Protein AF-A0A3R9IUZ2-F1 (afdb_monomer_lite)

Radius of gyration: 16.34 Å; chains: 1; bounding box: 38×35×42 Å

Sequence (126 aa):
MVTILYFFGPGFGTFEPGTKKLALPKEERTFKLRFLSSGDVINAYINQEAGKAIQSTDKQEILGNWILRGVFQLKEREVLTGQRLNELEINGIRLTKFKNDEIGIEFIWIDTENPPSDAIGWVAKK

Foldseek 3Di:
DDPVLCLLHPQLCDADPPDNHRPDDFVRQWAWEAAPVVRDIFIWGQDDPNSPDIATDPDSVPVVCCVQCVQLVADVVRDDDPVSCVVSQFDDWDWDQDPVSYIYIDTHHADLVDHDCPDDDPSHDD

pLDDT: mean 82.02, std 10.91, range [37.34, 93.19]

Organism: Streptococcus oralis (NCBI:txid1303)

Secondary structure (DSSP, 8-state):
--TTHHHHSTTTT-B-TTSSSBSS-SGGGEEEEEETTT--EEEEEEESSTT-EEEESS-HHHHHHIIIIIIS-PPTTPPP-HHHHHHTT--EEEEEE-TTS-EEEEEE---SSS--TT--STTS--

Structure (mmCIF, N/CA/C/O backbone):
data_AF-A0A3R9IUZ2-F1
#
_entry.id   AF-A0A3R9IUZ2-F1
#
loop_
_atom_site.group_PDB
_atom_site.id
_atom_site.type_symbol
_atom_site.label_atom_id
_atom_site.label_alt_id
_atom_site.label_comp_id
_atom_site.label_asym_id
_atom_site.label_entity_id
_atom_site.label_seq_id
_atom_site.pdbx_PDB_ins_code
_atom_site.Cartn_x
_atom_site.Cartn_y
_atom_site.Cartn_z
_atom_site.occupancy
_atom_site.B_iso_or_equiv
_atom_site.auth_seq_id
_atom_site.auth_comp_id
_atom_site.auth_asym_id
_atom_site.auth_atom_id
_atom_site.pdbx_PDB_model_num
ATOM 1 N N . MET A 1 1 ? -16.449 17.075 2.243 1.00 37.34 1 MET A N 1
ATOM 2 C CA . MET A 1 1 ? -15.961 16.328 3.427 1.00 37.34 1 MET A CA 1
ATOM 3 C C . MET A 1 1 ? -15.369 15.021 2.914 1.00 37.34 1 MET A C 1
ATOM 5 O O . MET A 1 1 ? -15.964 14.453 2.013 1.00 37.34 1 MET A O 1
ATOM 9 N N . VAL A 1 2 ? -14.169 14.625 3.345 1.00 42.81 2 VAL A N 1
ATOM 10 C CA . VAL A 1 2 ? -13.349 13.590 2.674 1.00 42.81 2 VAL A CA 1
ATOM 11 C C . VAL A 1 2 ? -14.011 12.203 2.753 1.00 42.81 2 VAL A C 1
ATOM 13 O O . VAL A 1 2 ? -13.918 11.519 3.767 1.00 42.81 2 VAL A O 1
ATOM 16 N N . THR A 1 3 ? -14.673 11.790 1.669 1.00 55.47 3 THR A N 1
ATOM 17 C CA . THR A 1 3 ? -15.428 10.527 1.538 1.00 55.47 3 THR A CA 1
ATOM 18 C C . THR A 1 3 ? -14.528 9.289 1.440 1.00 55.47 3 THR A C 1
ATOM 20 O O . THR A 1 3 ? -14.949 8.191 1.783 1.00 55.47 3 THR A O 1
ATOM 23 N N . ILE A 1 4 ? -13.265 9.454 1.031 1.00 64.88 4 ILE A N 1
ATOM 24 C CA . ILE A 1 4 ? -12.316 8.344 0.832 1.00 64.88 4 ILE A CA 1
ATOM 25 C C . ILE A 1 4 ? -12.002 7.599 2.131 1.00 64.88 4 ILE A C 1
ATOM 27 O O . ILE A 1 4 ? -11.758 6.404 2.094 1.00 64.88 4 ILE A O 1
ATOM 31 N N . LEU A 1 5 ? -12.037 8.244 3.298 1.00 70.00 5 LEU A N 1
ATOM 32 C CA . LEU A 1 5 ? -11.665 7.556 4.540 1.00 70.00 5 LEU A CA 1
ATOM 33 C C . LEU A 1 5 ? -12.737 6.570 5.033 1.00 70.00 5 LEU A C 1
ATOM 35 O O . LEU A 1 5 ? -12.391 5.594 5.690 1.00 70.00 5 LEU A O 1
ATOM 39 N N . TYR A 1 6 ? -14.004 6.754 4.637 1.00 75.75 6 TYR A N 1
ATOM 40 C CA . TYR A 1 6 ? -15.072 5.768 4.871 1.00 75.75 6 TYR A CA 1
ATOM 41 C C . TYR A 1 6 ? -14.843 4.450 4.124 1.00 75.75 6 TYR A C 1
ATOM 43 O O . TYR A 1 6 ? -15.393 3.417 4.507 1.00 75.75 6 TYR A O 1
ATOM 51 N N . PHE A 1 7 ? -14.022 4.471 3.071 1.00 82.31 7 PHE A N 1
ATOM 52 C CA . PHE A 1 7 ? -13.631 3.272 2.342 1.00 82.31 7 PHE A CA 1
ATOM 53 C C . PHE A 1 7 ? -12.960 2.256 3.275 1.00 82.31 7 PHE A C 1
ATOM 55 O O . PHE A 1 7 ? -13.355 1.093 3.303 1.00 82.31 7 PHE A O 1
ATOM 62 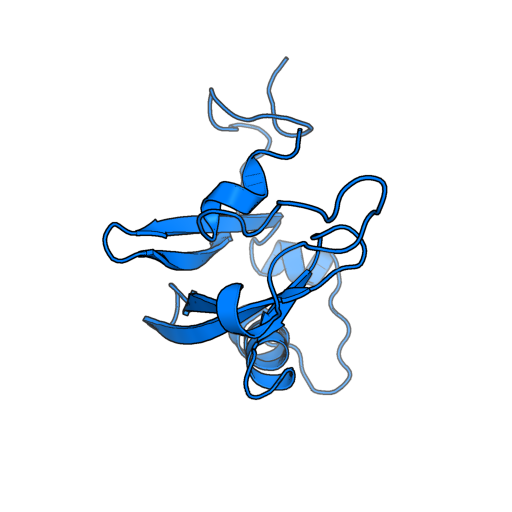N N . PHE A 1 8 ? -12.015 2.710 4.102 1.00 84.25 8 PHE A N 1
ATOM 63 C CA . PHE A 1 8 ? -11.226 1.847 4.987 1.00 84.25 8 PHE A CA 1
ATOM 64 C C . PHE A 1 8 ? -11.995 1.365 6.217 1.00 84.25 8 PHE A C 1
ATOM 66 O O . PHE A 1 8 ? -11.686 0.306 6.749 1.00 84.25 8 PHE A O 1
ATOM 73 N N . GLY A 1 9 ? -13.004 2.116 6.656 1.00 84.81 9 GLY A N 1
ATOM 74 C CA . GLY A 1 9 ? -13.824 1.741 7.800 1.00 84.81 9 GLY A CA 1
ATOM 75 C C . GLY A 1 9 ? -14.768 2.859 8.243 1.00 84.81 9 GLY A C 1
ATOM 76 O O . GLY A 1 9 ? -14.528 4.038 7.952 1.00 84.81 9 GLY A O 1
ATOM 77 N N . PRO A 1 10 ? -15.860 2.516 8.945 1.00 83.06 10 PRO A N 1
ATOM 78 C CA . PRO A 1 10 ? -16.782 3.505 9.484 1.00 83.06 10 PRO A CA 1
ATOM 79 C C . PRO A 1 10 ? -16.063 4.396 10.502 1.00 83.06 10 PRO A C 1
ATOM 81 O O . PRO A 1 10 ? -15.364 3.918 11.388 1.00 83.06 10 PRO A O 1
ATOM 84 N N . GLY A 1 11 ? -16.210 5.714 10.366 1.00 79.81 11 GLY A N 1
ATOM 85 C CA . GLY A 1 11 ? -15.641 6.669 11.320 1.00 79.81 11 GLY A CA 1
ATOM 86 C C . GLY A 1 11 ? -14.137 6.945 11.172 1.00 79.81 11 GLY A C 1
ATOM 87 O O . GLY A 1 11 ? -13.645 7.874 11.807 1.00 79.81 11 GLY A O 1
ATOM 88 N N . PHE A 1 12 ? -13.404 6.247 10.293 1.00 82.19 12 PHE A N 1
ATOM 89 C CA . PHE A 1 12 ? -11.938 6.385 10.164 1.00 82.19 12 PHE A CA 1
ATOM 90 C C . PHE A 1 12 ? -11.474 7.787 9.744 1.00 82.19 12 PHE A C 1
ATOM 92 O O . PHE A 1 12 ? -10.332 8.162 10.003 1.00 82.19 12 PHE A O 1
ATOM 99 N N . GLY A 1 13 ? -12.351 8.558 9.096 1.00 75.31 13 GLY A N 1
ATOM 100 C CA . GLY A 1 13 ? -12.110 9.945 8.690 1.00 75.31 13 GLY A CA 1
ATOM 101 C C . GLY A 1 13 ? -12.823 10.997 9.532 1.00 75.31 13 GLY A C 1
ATOM 102 O O . GLY A 1 13 ? -12.928 12.139 9.089 1.00 75.31 13 GLY A O 1
ATOM 103 N N . THR A 1 14 ? -13.368 10.620 10.691 1.00 82.94 14 THR A N 1
ATOM 104 C CA . THR A 1 14 ? -14.013 11.568 11.607 1.00 82.94 14 THR A CA 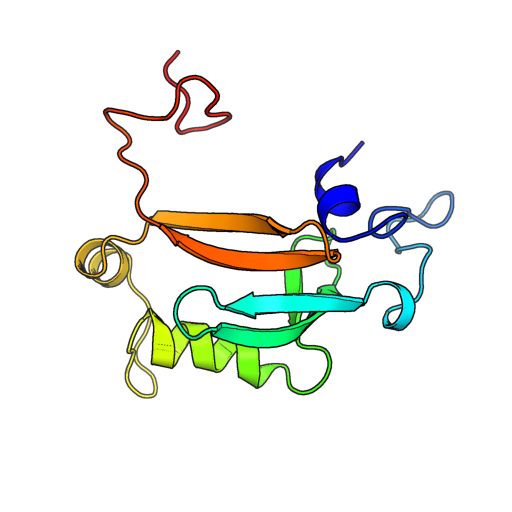1
ATOM 105 C C . THR A 1 14 ? -12.973 12.265 12.474 1.00 82.94 14 THR A C 1
ATOM 107 O O . THR A 1 14 ? -11.986 11.660 12.896 1.00 82.94 14 THR A O 1
ATOM 110 N N . PHE A 1 15 ? -13.186 13.555 12.716 1.00 82.50 15 PHE A N 1
ATOM 111 C CA . PHE A 1 15 ? -12.286 14.399 13.493 1.00 82.50 15 PHE A CA 1
ATOM 112 C C . PHE A 1 15 ? -12.929 14.779 14.822 1.00 82.50 15 PHE A C 1
ATOM 114 O O . PHE A 1 15 ? -14.155 14.891 14.904 1.00 82.50 15 PHE A O 1
ATOM 121 N N . GLU A 1 16 ? -12.110 15.001 15.848 1.00 83.06 16 GLU A N 1
ATOM 122 C CA . GLU A 1 16 ? -12.593 15.624 17.078 1.00 83.06 16 GLU A CA 1
ATOM 123 C C . GLU A 1 16 ? -13.143 17.030 16.751 1.00 83.06 16 GLU A C 1
ATOM 125 O O . GLU A 1 16 ? -12.568 17.737 15.911 1.00 83.06 16 GLU A O 1
ATOM 130 N N . PRO A 1 17 ? -14.248 17.463 17.385 1.00 83.12 17 PRO A N 1
ATOM 131 C CA . PRO A 1 17 ? -14.868 18.751 17.089 1.00 83.12 17 PRO A CA 1
ATOM 132 C C . PRO A 1 17 ? -13.871 19.913 17.168 1.00 83.12 17 PRO A C 1
ATOM 134 O O . PRO A 1 17 ? -13.206 20.112 18.181 1.00 83.12 17 PRO A O 1
ATOM 137 N N . GLY A 1 18 ? -13.770 20.693 16.089 1.00 82.00 18 GLY A N 1
ATOM 138 C CA . GLY A 1 18 ? -12.893 21.865 16.029 1.00 82.00 18 GLY A CA 1
ATOM 139 C C . GLY A 1 18 ? -11.398 21.562 15.876 1.00 82.00 18 GLY A C 1
ATOM 140 O O . GLY A 1 18 ? -10.601 22.498 15.898 1.00 82.00 18 GLY A O 1
ATOM 141 N N . THR A 1 19 ? -10.994 20.300 15.685 1.00 81.50 19 THR A N 1
ATOM 142 C CA . THR A 1 19 ? -9.584 19.932 15.486 1.00 81.50 19 THR A CA 1
ATOM 143 C C . THR A 1 19 ? -9.359 19.191 14.165 1.00 81.50 19 THR A C 1
ATOM 145 O O . THR A 1 19 ? -10.289 18.812 13.454 1.00 81.50 19 THR A O 1
ATOM 148 N N . LYS A 1 20 ? -8.084 18.994 13.812 1.00 75.94 20 LYS A N 1
ATOM 149 C CA . LYS A 1 20 ? -7.660 18.108 12.715 1.00 75.94 20 LYS A CA 1
ATOM 150 C C . LYS A 1 20 ? -7.229 16.728 13.216 1.00 75.94 20 LYS A C 1
ATOM 152 O O . LYS A 1 20 ? -6.659 15.973 12.441 1.00 75.94 20 LYS A O 1
ATOM 157 N N . LYS A 1 21 ? -7.463 16.405 14.489 1.00 77.88 21 LYS A N 1
ATOM 158 C CA . LYS A 1 21 ? -7.118 15.113 15.087 1.00 77.88 21 LYS A CA 1
ATOM 159 C C . LYS A 1 21 ? -8.253 14.123 14.847 1.00 77.88 21 LYS A C 1
ATOM 161 O O . LYS A 1 21 ? -9.419 14.492 14.953 1.00 77.88 21 LYS A O 1
ATOM 166 N N . LEU A 1 22 ? -7.920 12.878 14.512 1.00 79.50 22 LEU A N 1
ATOM 167 C CA . LEU A 1 22 ? -8.928 11.830 14.338 1.00 79.50 22 LEU A CA 1
ATOM 168 C C . LEU A 1 22 ? -9.627 11.519 15.657 1.00 79.50 22 LEU A C 1
ATOM 170 O O . LEU A 1 22 ? -8.968 11.399 16.686 1.00 79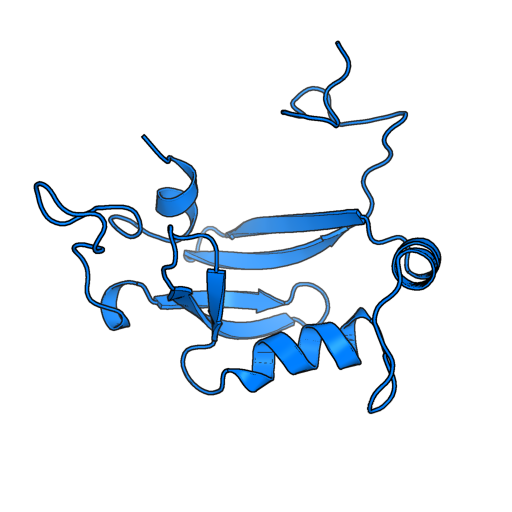.50 22 LEU A O 1
ATOM 174 N N . ALA A 1 23 ? -10.949 11.368 15.583 1.00 84.19 23 ALA A N 1
ATOM 175 C CA . ALA A 1 23 ? -11.793 11.081 16.737 1.00 84.19 23 ALA A CA 1
ATOM 176 C C . ALA A 1 23 ? -11.580 9.661 17.277 1.00 84.19 23 ALA A C 1
ATOM 178 O O . ALA A 1 23 ? -11.644 9.449 18.483 1.00 84.19 23 ALA A O 1
ATOM 179 N N . LEU A 1 24 ? -11.307 8.696 16.393 1.00 85.44 24 LEU A N 1
ATOM 180 C CA . LEU A 1 24 ? -11.052 7.315 16.794 1.00 85.44 24 LEU A CA 1
ATOM 181 C C . LEU A 1 24 ? -9.568 7.101 17.146 1.00 85.44 24 LEU A C 1
ATOM 183 O O . LEU A 1 24 ? -8.682 7.640 16.461 1.00 85.44 24 LEU A O 1
ATOM 187 N N . PRO A 1 25 ? -9.259 6.271 18.157 1.00 86.25 25 PRO A N 1
ATOM 188 C CA . PRO A 1 25 ? -7.890 5.869 18.461 1.00 86.25 25 PRO A CA 1
ATOM 189 C C . PRO A 1 25 ? -7.284 5.026 17.324 1.00 86.25 25 PRO A C 1
ATOM 191 O O . PRO A 1 25 ? -7.960 4.658 16.361 1.00 86.25 25 PRO A O 1
ATOM 194 N N . LYS A 1 26 ? -5.970 4.772 17.374 1.00 81.81 26 LYS A N 1
ATOM 195 C CA . LYS A 1 26 ? -5.252 4.052 16.303 1.00 81.81 26 LYS A CA 1
ATOM 196 C C . LYS A 1 26 ? -5.809 2.641 16.125 1.00 81.81 26 LYS A C 1
ATOM 198 O O . LYS A 1 26 ? -5.973 2.192 14.997 1.00 81.81 26 LYS A O 1
ATOM 203 N N . GLU A 1 27 ? -6.086 1.978 17.237 1.00 84.12 27 GLU A N 1
ATOM 204 C CA . GLU A 1 27 ? -6.506 0.585 17.353 1.00 84.12 27 GLU A CA 1
ATOM 205 C C . GLU A 1 27 ? -7.857 0.362 16.660 1.00 84.12 27 GLU A C 1
ATOM 207 O O . GLU A 1 27 ? -8.037 -0.615 15.935 1.00 84.12 27 GLU A O 1
ATOM 212 N N . GLU A 1 28 ? -8.760 1.334 16.785 1.00 86.00 28 GLU A N 1
ATOM 213 C CA . GLU A 1 28 ? -10.080 1.342 16.143 1.00 86.00 28 GLU A CA 1
ATOM 214 C C . GLU A 1 28 ? -10.038 1.786 14.675 1.00 86.00 28 GLU A C 1
ATOM 216 O O . GLU A 1 28 ? -11.049 1.733 13.983 1.00 86.00 28 GLU A O 1
ATOM 221 N N . ARG A 1 29 ? -8.869 2.213 14.182 1.00 84.62 29 ARG A N 1
ATOM 222 C CA . ARG A 1 29 ? -8.634 2.613 12.785 1.00 84.62 29 ARG A CA 1
ATOM 223 C C . ARG A 1 29 ? -7.716 1.647 12.044 1.00 84.62 29 ARG A C 1
ATOM 225 O O . ARG A 1 29 ? -7.041 2.033 11.083 1.00 84.62 29 ARG A O 1
ATOM 232 N N . THR A 1 30 ? -7.675 0.407 12.518 1.00 89.06 30 THR A N 1
ATOM 233 C CA . THR A 1 30 ? -6.939 -0.688 11.895 1.00 89.06 30 THR A CA 1
ATOM 234 C C . THR A 1 30 ? -7.829 -1.452 10.918 1.00 89.06 30 THR A C 1
ATOM 236 O O . THR A 1 30 ? -9.026 -1.613 11.132 1.00 89.06 30 THR A O 1
ATOM 239 N N . PHE A 1 31 ? -7.247 -1.910 9.818 1.00 90.19 31 PHE A N 1
ATOM 240 C CA . PHE A 1 31 ? -7.921 -2.699 8.796 1.00 90.19 31 PHE A CA 1
ATOM 241 C C . PHE A 1 31 ? -6.961 -3.730 8.203 1.00 90.19 31 PHE A C 1
ATOM 243 O O . PHE A 1 31 ? -5.736 -3.607 8.300 1.00 90.19 31 PHE A O 1
ATOM 250 N N . LYS A 1 32 ? -7.520 -4.768 7.581 1.00 92.88 32 LYS A N 1
ATOM 251 C CA . LYS A 1 32 ? -6.747 -5.789 6.872 1.00 92.88 32 LYS A CA 1
ATOM 252 C C . LYS A 1 32 ? -6.396 -5.282 5.479 1.00 92.88 32 LYS A C 1
ATOM 254 O O . LYS A 1 32 ? -7.290 -4.988 4.690 1.00 92.88 32 LYS A O 1
ATOM 259 N N . LEU A 1 33 ? -5.104 -5.196 5.178 1.00 92.12 33 LEU A N 1
ATOM 260 C CA . LEU A 1 33 ? -4.592 -4.846 3.860 1.00 92.12 33 LEU A CA 1
ATOM 261 C C . LEU A 1 33 ? -4.027 -6.101 3.189 1.00 92.12 33 LEU A C 1
ATOM 263 O O . LEU A 1 33 ? -3.078 -6.697 3.697 1.00 92.12 33 LEU A O 1
ATOM 267 N N . ARG A 1 34 ? -4.615 -6.498 2.061 1.00 92.94 34 ARG A N 1
ATOM 268 C CA . ARG A 1 34 ? -4.213 -7.658 1.264 1.00 92.94 34 ARG A CA 1
ATOM 269 C C . ARG A 1 34 ? -3.382 -7.216 0.065 1.00 92.94 34 ARG A C 1
ATOM 271 O O . ARG A 1 34 ? -3.851 -6.432 -0.758 1.00 92.94 34 ARG A O 1
ATOM 278 N N . PHE A 1 35 ? -2.181 -7.760 -0.071 1.00 90.88 35 PHE A N 1
ATOM 279 C CA . PHE A 1 35 ? -1.355 -7.605 -1.264 1.00 90.88 35 PHE A CA 1
ATOM 280 C C . PHE A 1 35 ? -1.894 -8.533 -2.348 1.00 90.88 35 PHE A C 1
ATOM 282 O O . PHE A 1 35 ? -1.795 -9.749 -2.219 1.00 90.88 35 PHE A O 1
ATOM 289 N N . LEU A 1 36 ? -2.499 -7.991 -3.408 1.00 88.75 36 LEU A N 1
ATOM 290 C CA . LEU A 1 36 ? -3.159 -8.843 -4.409 1.00 88.75 36 LEU A CA 1
ATOM 291 C C . LEU A 1 36 ? -2.171 -9.684 -5.225 1.00 88.75 36 LEU A C 1
ATOM 293 O O . LEU A 1 36 ? -2.531 -10.767 -5.673 1.00 88.75 36 LEU A O 1
ATOM 297 N N . SER A 1 37 ? -0.926 -9.226 -5.367 1.00 84.12 37 SER A N 1
ATOM 298 C CA . SER A 1 37 ? 0.113 -9.944 -6.108 1.00 84.12 37 SER A CA 1
ATOM 299 C C . SER A 1 37 ? 0.624 -11.202 -5.400 1.00 84.12 37 SER A C 1
ATOM 301 O O . SER A 1 37 ? 0.960 -12.169 -6.076 1.00 84.12 37 SER A O 1
ATOM 303 N N . SER A 1 38 ? 0.689 -11.209 -4.062 1.00 85.19 38 SER A N 1
ATOM 304 C CA . SER A 1 38 ? 1.181 -12.355 -3.276 1.00 85.19 38 SER A CA 1
ATOM 305 C C . SER A 1 38 ? 0.096 -13.077 -2.477 1.00 85.19 38 SER A C 1
ATOM 307 O O . SER A 1 38 ? 0.280 -14.223 -2.083 1.00 85.19 38 SER A O 1
ATOM 309 N N . GLY A 1 39 ? -1.041 -12.424 -2.228 1.00 86.75 39 GLY A N 1
ATOM 310 C CA . GLY A 1 39 ? -2.104 -12.910 -1.351 1.00 86.75 39 GLY A CA 1
ATOM 311 C C . GLY A 1 39 ? -1.863 -12.642 0.138 1.00 86.75 39 GLY A C 1
ATOM 312 O O . GLY A 1 39 ? -2.778 -12.884 0.931 1.00 86.75 39 GLY A O 1
ATOM 313 N N . ASP A 1 40 ? -0.692 -12.115 0.514 1.00 89.19 40 ASP A N 1
ATOM 314 C CA . ASP A 1 40 ? -0.348 -11.793 1.900 1.00 89.19 40 ASP A CA 1
ATOM 315 C C . ASP A 1 40 ? -1.313 -10.761 2.485 1.00 89.19 40 ASP A C 1
ATOM 317 O O . ASP A 1 40 ? -1.749 -9.830 1.805 1.00 89.19 40 ASP A O 1
ATOM 321 N N . VAL A 1 41 ? -1.624 -10.904 3.773 1.00 90.81 41 VAL A N 1
ATOM 322 C CA . VAL A 1 41 ? -2.520 -9.992 4.489 1.00 90.81 41 VAL A CA 1
ATOM 323 C C . VAL A 1 41 ? -1.815 -9.441 5.714 1.00 90.81 41 VAL A C 1
ATOM 325 O O . VAL A 1 41 ? -1.344 -10.193 6.567 1.00 90.81 41 VAL A O 1
ATOM 328 N N . ILE A 1 42 ? -1.793 -8.118 5.828 1.00 90.56 42 ILE A N 1
ATOM 329 C CA . ILE A 1 42 ? -1.208 -7.402 6.959 1.00 90.56 42 ILE A CA 1
ATOM 330 C C . ILE A 1 42 ? -2.265 -6.557 7.667 1.00 90.56 42 ILE A C 1
ATOM 332 O O . ILE A 1 42 ? -3.294 -6.202 7.095 1.00 90.56 42 ILE A O 1
ATOM 336 N N . ASN A 1 43 ? -2.001 -6.201 8.920 1.00 89.94 43 ASN A N 1
ATOM 337 C CA . ASN A 1 43 ? -2.759 -5.159 9.601 1.00 89.94 43 ASN A CA 1
ATOM 338 C C . ASN A 1 43 ? -2.166 -3.791 9.235 1.00 89.94 43 ASN A C 1
ATOM 340 O O . ASN A 1 43 ? -0.960 -3.562 9.377 1.00 89.94 43 ASN A O 1
ATOM 344 N N . ALA A 1 44 ? -3.011 -2.879 8.767 1.00 88.44 44 ALA A N 1
ATOM 345 C CA . ALA A 1 44 ? -2.649 -1.509 8.439 1.00 88.44 44 ALA A CA 1
ATOM 346 C C . ALA A 1 44 ? -3.583 -0.521 9.140 1.00 88.44 44 ALA A C 1
ATOM 348 O O . ALA A 1 44 ? -4.660 -0.880 9.599 1.00 88.44 44 ALA A O 1
ATOM 349 N N . TYR A 1 45 ? -3.164 0.731 9.249 1.00 85.69 45 TYR A N 1
ATOM 350 C CA . TYR A 1 45 ? -3.960 1.815 9.798 1.00 85.69 45 TYR A CA 1
ATOM 351 C C . TYR A 1 45 ? -3.684 3.106 9.037 1.00 85.69 45 TYR A C 1
ATOM 353 O O . TYR A 1 45 ? -2.625 3.289 8.429 1.00 85.69 45 TYR A O 1
ATOM 361 N N . ILE A 1 46 ? -4.646 4.021 9.083 1.00 78.81 46 ILE A N 1
ATOM 362 C CA . ILE A 1 46 ? -4.473 5.364 8.530 1.00 78.81 46 ILE A CA 1
ATOM 363 C C . ILE A 1 46 ? -3.716 6.218 9.552 1.00 78.81 46 ILE A C 1
ATOM 365 O O . ILE A 1 46 ? -4.170 6.372 10.686 1.00 78.81 46 ILE A O 1
ATOM 369 N N . ASN A 1 47 ? -2.576 6.796 9.175 1.00 70.19 47 ASN A N 1
ATOM 370 C CA . ASN A 1 47 ? -1.830 7.729 10.024 1.00 70.19 47 ASN A CA 1
ATOM 371 C C . ASN A 1 47 ? -1.913 9.162 9.471 1.00 70.19 47 ASN A C 1
ATOM 373 O O . ASN A 1 47 ? -2.053 9.372 8.264 1.00 70.19 47 ASN A O 1
ATOM 377 N N . GLN A 1 48 ? -1.876 10.160 10.355 1.00 60.25 48 GLN A N 1
ATOM 378 C CA . GLN A 1 48 ? -2.103 11.554 9.993 1.00 60.25 48 GLN A CA 1
ATOM 379 C C . GLN A 1 48 ? -0.861 12.423 10.126 1.00 60.25 48 GLN A C 1
ATOM 381 O O . GLN A 1 48 ? -0.565 12.960 11.185 1.00 60.25 48 GLN A O 1
ATOM 386 N N . GLU A 1 49 ? -0.329 12.779 8.969 1.00 49.22 49 GLU A N 1
ATOM 387 C CA . GLU A 1 49 ? -0.570 14.147 8.529 1.00 49.22 49 GLU A CA 1
ATOM 388 C C . GLU A 1 49 ? -1.704 14.101 7.479 1.00 49.22 49 GLU A C 1
ATOM 390 O O . GLU A 1 49 ? -1.569 13.491 6.419 1.00 49.22 49 GLU A O 1
ATOM 395 N N . ALA A 1 50 ? -2.882 14.652 7.806 1.00 50.97 50 ALA A N 1
ATOM 396 C CA . ALA A 1 50 ? -4.056 14.781 6.920 1.00 50.97 50 ALA A CA 1
ATOM 397 C C . ALA A 1 50 ? -4.721 13.490 6.373 1.00 50.97 50 ALA A C 1
ATOM 399 O O . ALA A 1 50 ? -5.469 13.557 5.399 1.00 50.97 50 ALA A O 1
ATOM 400 N N . GLY A 1 51 ? -4.487 12.319 6.976 1.00 55.25 51 GLY A N 1
ATOM 401 C CA . GLY A 1 51 ? -5.081 11.049 6.518 1.00 55.25 51 GLY A CA 1
ATOM 402 C C . GLY A 1 51 ? -4.523 10.564 5.177 1.00 55.25 51 GLY A C 1
ATOM 403 O O . GLY A 1 51 ? -5.178 9.798 4.477 1.00 55.25 51 GLY A O 1
ATOM 404 N N . LYS A 1 52 ? -3.328 11.045 4.813 1.00 66.12 52 LYS A N 1
ATOM 405 C CA . LYS A 1 52 ? -2.660 10.769 3.535 1.00 66.12 52 LYS A CA 1
ATOM 406 C C . LYS A 1 52 ? -1.756 9.535 3.568 1.00 66.12 52 LYS A C 1
ATOM 408 O O . LYS A 1 52 ? -1.240 9.150 2.525 1.00 66.12 52 LYS A O 1
ATOM 413 N N . ALA A 1 53 ? -1.538 8.939 4.741 1.00 67.75 53 ALA A N 1
ATOM 414 C CA . ALA A 1 53 ? -0.618 7.823 4.911 1.00 67.75 53 ALA A CA 1
ATOM 415 C C . ALA A 1 53 ? -1.346 6.553 5.368 1.00 67.75 53 ALA A C 1
ATOM 417 O O . ALA A 1 53 ? -2.112 6.574 6.332 1.00 67.75 53 ALA A O 1
ATOM 418 N N . ILE A 1 54 ? -1.042 5.441 4.700 1.00 76.31 54 ILE A N 1
ATOM 419 C CA . ILE A 1 54 ? -1.350 4.079 5.145 1.00 76.31 54 ILE A CA 1
ATOM 420 C C . ILE A 1 54 ? -0.061 3.506 5.740 1.00 76.31 54 ILE A C 1
ATOM 422 O O . ILE A 1 54 ? 0.995 3.592 5.115 1.00 76.31 54 ILE A O 1
ATOM 426 N N . GLN A 1 55 ? -0.128 2.942 6.946 1.00 76.12 55 GLN A N 1
ATOM 427 C CA . GLN A 1 55 ? 1.021 2.338 7.629 1.00 76.12 55 GLN A CA 1
ATOM 428 C C . GLN A 1 55 ? 0.660 0.963 8.184 1.00 76.12 55 GLN A C 1
ATOM 430 O O . GLN A 1 55 ? -0.465 0.752 8.623 1.00 76.12 55 GLN A O 1
ATOM 435 N N . SER A 1 56 ? 1.605 0.026 8.204 1.00 73.50 56 SER A N 1
ATOM 436 C CA . SER A 1 56 ? 1.441 -1.266 8.880 1.00 73.50 56 SER A CA 1
ATOM 437 C C . SER A 1 56 ? 1.492 -1.098 10.405 1.00 73.50 56 SER A C 1
ATOM 439 O O . SER A 1 56 ? 2.321 -0.348 10.924 1.00 73.50 56 SER A O 1
ATOM 441 N N . THR A 1 57 ? 0.604 -1.777 11.139 1.00 65.44 57 THR A N 1
ATOM 442 C CA . THR A 1 57 ? 0.491 -1.634 12.606 1.00 65.44 57 THR A CA 1
ATOM 443 C C . THR A 1 57 ? 1.656 -2.267 13.356 1.00 65.44 57 THR A C 1
ATOM 445 O O . THR A 1 57 ? 2.091 -1.701 14.358 1.00 65.44 57 THR A O 1
ATOM 448 N N . ASP A 1 58 ? 2.144 -3.410 12.862 1.00 62.00 58 ASP A N 1
ATOM 449 C CA . ASP A 1 58 ? 2.990 -4.322 13.643 1.00 62.00 58 ASP A CA 1
ATOM 450 C C . ASP A 1 58 ? 4.481 -4.093 13.373 1.00 62.00 58 ASP A C 1
ATOM 452 O O . ASP A 1 58 ? 5.299 -4.067 14.289 1.00 62.00 58 ASP A O 1
ATOM 456 N N . LYS A 1 59 ? 4.846 -3.877 12.106 1.00 62.78 59 LYS A N 1
ATOM 457 C CA . LYS A 1 59 ? 6.198 -3.491 11.686 1.00 62.78 59 LYS A CA 1
ATOM 458 C C . LYS A 1 59 ? 6.077 -2.554 10.497 1.00 62.78 59 LYS A C 1
ATOM 460 O O . LYS A 1 59 ? 5.664 -2.996 9.421 1.00 62.78 59 LYS A O 1
ATOM 465 N N . GLN A 1 60 ? 6.436 -1.282 10.677 1.00 61.75 60 GLN A N 1
ATOM 466 C CA . GLN A 1 60 ? 6.415 -0.269 9.606 1.00 61.75 60 GLN A CA 1
ATOM 467 C C . GLN A 1 60 ? 7.188 -0.728 8.357 1.00 61.75 60 GLN A C 1
ATOM 469 O O . GLN A 1 60 ? 6.841 -0.380 7.231 1.00 61.75 60 GLN A O 1
ATOM 474 N N . GLU A 1 61 ? 8.185 -1.586 8.559 1.00 72.38 61 GLU A N 1
ATOM 475 C CA . GLU A 1 61 ? 9.029 -2.135 7.506 1.00 72.38 61 GLU A CA 1
ATOM 476 C C . GLU A 1 61 ? 8.317 -3.126 6.580 1.00 72.38 61 GLU A C 1
ATOM 478 O O . GLU A 1 61 ? 8.765 -3.278 5.455 1.00 72.38 61 GLU A O 1
ATOM 483 N N . ILE A 1 62 ? 7.216 -3.784 6.974 1.00 80.81 62 ILE A N 1
ATOM 484 C CA . ILE A 1 62 ? 6.600 -4.829 6.128 1.00 80.81 62 ILE A CA 1
ATOM 485 C C . ILE A 1 62 ? 6.060 -4.237 4.825 1.00 80.81 62 ILE A C 1
ATOM 487 O O . ILE A 1 62 ? 6.403 -4.712 3.744 1.00 80.81 62 ILE A O 1
ATOM 491 N N . LEU A 1 63 ? 5.246 -3.180 4.921 1.00 82.19 63 LEU A N 1
ATOM 492 C CA . LEU A 1 63 ? 4.676 -2.532 3.741 1.00 82.19 63 LEU A CA 1
ATOM 493 C C . LEU A 1 63 ? 5.778 -1.883 2.893 1.00 82.19 63 LEU A C 1
ATOM 495 O O . LEU A 1 63 ? 5.811 -2.070 1.680 1.00 82.19 63 LEU A O 1
ATOM 499 N N . GLY A 1 64 ? 6.710 -1.169 3.532 1.00 83.00 64 GLY A N 1
ATOM 500 C CA . GLY A 1 64 ? 7.821 -0.520 2.835 1.00 83.00 64 GLY A CA 1
ATOM 501 C C . GLY A 1 64 ? 8.739 -1.517 2.125 1.00 83.00 64 GLY A C 1
ATOM 502 O O . GLY A 1 64 ? 9.093 -1.312 0.968 1.00 83.00 64 GLY A O 1
ATOM 503 N N . ASN A 1 65 ? 9.080 -2.627 2.779 1.00 86.75 65 ASN A N 1
ATOM 504 C CA . ASN A 1 65 ? 9.920 -3.673 2.206 1.00 86.75 65 ASN A CA 1
ATOM 505 C C . ASN A 1 65 ? 9.213 -4.395 1.054 1.00 86.75 65 ASN A C 1
ATOM 507 O O . ASN A 1 65 ? 9.832 -4.630 0.019 1.00 86.75 65 ASN A O 1
ATOM 511 N N . TRP A 1 66 ? 7.916 -4.691 1.189 1.00 87.56 66 TRP A N 1
ATOM 512 C CA . TRP A 1 66 ? 7.131 -5.261 0.093 1.00 87.56 66 TRP A CA 1
ATOM 513 C C . TRP A 1 66 ? 7.116 -4.336 -1.131 1.00 87.56 66 TRP A C 1
ATOM 515 O O . TRP A 1 66 ? 7.409 -4.789 -2.234 1.00 87.56 66 TRP A O 1
ATOM 525 N N . ILE A 1 67 ? 6.883 -3.033 -0.942 1.00 87.44 67 ILE A N 1
ATOM 526 C CA . ILE A 1 67 ? 6.902 -2.053 -2.039 1.00 87.44 67 ILE A CA 1
ATOM 527 C C . ILE A 1 67 ? 8.298 -1.973 -2.682 1.00 87.44 67 ILE A C 1
ATOM 529 O O . ILE A 1 67 ? 8.435 -2.121 -3.893 1.00 87.44 67 ILE A O 1
ATOM 533 N N . LEU A 1 68 ? 9.354 -1.767 -1.890 1.00 88.12 68 LEU A N 1
ATOM 534 C CA . LEU A 1 68 ? 10.697 -1.506 -2.422 1.00 88.12 68 LEU A CA 1
ATOM 535 C C . LEU A 1 68 ? 11.370 -2.753 -3.008 1.00 88.12 68 LEU A C 1
ATOM 537 O O . LEU A 1 68 ? 12.021 -2.666 -4.048 1.00 88.12 68 LEU A O 1
ATOM 541 N N . ARG A 1 69 ? 11.252 -3.903 -2.336 1.00 88.94 69 ARG A N 1
ATOM 542 C CA . ARG A 1 69 ? 11.952 -5.145 -2.709 1.00 88.94 69 ARG A CA 1
ATOM 543 C C . ARG A 1 69 ? 11.066 -6.121 -3.465 1.00 88.94 69 ARG A C 1
ATOM 545 O O . ARG A 1 69 ? 11.555 -6.773 -4.376 1.00 88.94 69 ARG A O 1
ATOM 552 N N . GLY A 1 70 ? 9.791 -6.222 -3.097 1.00 86.88 70 GLY A N 1
ATOM 553 C CA . GLY A 1 70 ? 8.845 -7.115 -3.764 1.00 86.88 70 GLY A CA 1
ATOM 554 C C . GLY A 1 70 ? 8.376 -6.546 -5.100 1.00 86.88 70 GLY A C 1
ATOM 555 O O . GLY A 1 70 ? 8.539 -7.187 -6.133 1.00 86.88 70 GLY A O 1
ATOM 556 N N . VAL A 1 71 ? 7.829 -5.327 -5.078 1.00 87.94 71 VAL A N 1
ATOM 557 C CA . VAL A 1 71 ? 7.240 -4.696 -6.269 1.00 87.94 71 VAL A CA 1
ATOM 558 C C . VAL A 1 71 ? 8.306 -4.028 -7.134 1.00 87.94 71 VAL A C 1
ATOM 560 O O . VAL A 1 71 ? 8.455 -4.378 -8.299 1.00 87.94 71 VAL A O 1
ATOM 563 N N . PHE A 1 72 ? 9.080 -3.089 -6.582 1.00 89.75 72 PHE A N 1
ATOM 564 C CA . PHE A 1 72 ? 10.049 -2.324 -7.380 1.00 89.75 72 PHE A CA 1
ATOM 565 C C . PHE A 1 72 ? 11.372 -3.058 -7.636 1.00 89.75 72 PHE A C 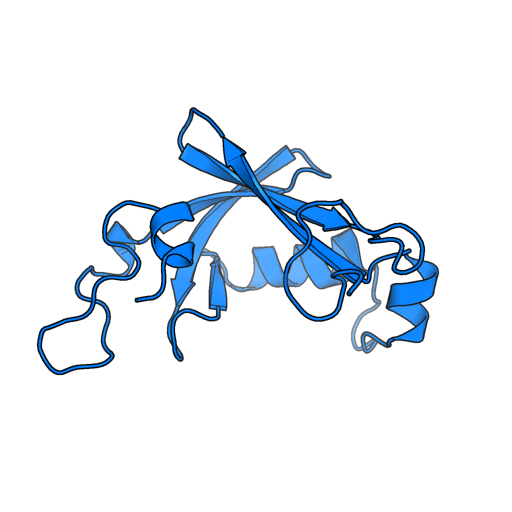1
ATOM 567 O O . PHE A 1 72 ? 12.146 -2.660 -8.515 1.00 89.75 72 PHE A O 1
ATOM 574 N N . GLN A 1 73 ? 11.619 -4.140 -6.888 1.00 89.38 73 GLN A N 1
ATOM 575 C CA . GLN A 1 73 ? 12.825 -4.972 -6.971 1.00 89.38 73 GLN A CA 1
ATOM 576 C C . GLN A 1 73 ? 14.125 -4.159 -6.883 1.00 89.38 73 GLN A C 1
ATOM 578 O O . GLN A 1 73 ? 15.121 -4.477 -7.530 1.00 89.38 73 GLN A O 1
ATOM 583 N N . LEU A 1 74 ? 14.110 -3.086 -6.090 1.00 91.00 74 LEU A N 1
ATOM 584 C CA . LEU A 1 74 ? 15.267 -2.221 -5.896 1.00 91.00 74 LEU A CA 1
ATOM 585 C C . LEU A 1 74 ? 16.317 -2.952 -5.063 1.00 91.00 74 LEU A C 1
ATOM 587 O O . LEU A 1 74 ? 15.986 -3.608 -4.069 1.00 91.00 74 LEU A O 1
ATOM 591 N N . LYS A 1 75 ? 17.591 -2.774 -5.392 1.00 89.81 75 LYS A N 1
ATOM 592 C CA . LYS A 1 75 ? 18.722 -3.205 -4.567 1.00 89.81 75 LYS A CA 1
ATOM 593 C C . LYS A 1 75 ? 18.870 -2.317 -3.335 1.00 89.81 75 LYS A C 1
ATOM 595 O O . LYS A 1 75 ? 18.251 -1.256 -3.195 1.00 89.81 75 LYS A O 1
ATOM 600 N N . GLU A 1 76 ? 19.688 -2.763 -2.389 1.00 88.88 76 GLU A N 1
ATOM 601 C CA . GLU A 1 76 ? 20.011 -1.948 -1.223 1.00 88.88 76 GLU A CA 1
ATOM 602 C C . GLU A 1 76 ? 20.602 -0.596 -1.656 1.00 88.88 76 GLU A C 1
ATOM 604 O O . GLU A 1 76 ? 21.489 -0.550 -2.505 1.00 88.88 76 GLU A O 1
ATOM 609 N N . ARG A 1 77 ? 20.077 0.503 -1.090 1.00 87.19 77 ARG A N 1
ATOM 610 C CA . ARG A 1 77 ? 20.423 1.902 -1.427 1.00 87.19 77 ARG A CA 1
ATOM 611 C C . ARG A 1 77 ? 20.122 2.344 -2.867 1.00 87.19 77 ARG A C 1
ATOM 613 O O . ARG A 1 77 ? 20.473 3.462 -3.230 1.00 87.19 77 ARG A O 1
ATOM 620 N N . GLU A 1 78 ? 19.446 1.524 -3.668 1.00 90.50 78 GLU A N 1
ATOM 621 C CA . GLU A 1 78 ? 18.959 1.936 -4.984 1.00 90.50 78 GLU A CA 1
ATOM 622 C C . GLU A 1 78 ? 17.732 2.848 -4.843 1.00 90.50 78 GLU A C 1
ATOM 624 O O . GLU A 1 78 ? 16.808 2.561 -4.077 1.00 90.50 78 GLU A O 1
ATOM 629 N N . VAL A 1 79 ? 17.739 3.967 -5.568 1.00 90.44 79 VAL A N 1
ATOM 630 C CA . VAL A 1 79 ? 16.671 4.973 -5.538 1.00 90.44 79 VAL A CA 1
ATOM 631 C C . VAL A 1 79 ? 15.610 4.627 -6.578 1.00 90.44 79 VAL A C 1
ATOM 633 O O . VAL A 1 79 ? 15.934 4.327 -7.724 1.00 90.44 79 VAL A O 1
ATOM 636 N N . LEU A 1 80 ? 14.334 4.726 -6.197 1.00 90.50 80 LEU A N 1
ATOM 637 C CA . LEU A 1 80 ? 13.226 4.622 -7.143 1.00 90.50 80 LEU A CA 1
ATOM 638 C C . LEU A 1 80 ? 13.229 5.826 -8.093 1.00 90.50 80 LEU A C 1
ATOM 640 O O . LEU A 1 80 ? 13.103 6.968 -7.650 1.00 90.50 80 LEU A O 1
ATOM 644 N N . THR A 1 81 ? 13.332 5.574 -9.396 1.00 92.50 81 THR A N 1
ATOM 645 C CA . THR A 1 81 ? 13.287 6.609 -10.437 1.00 92.50 81 THR A CA 1
ATOM 646 C C . THR A 1 81 ? 12.024 6.485 -11.286 1.00 92.50 81 THR A C 1
ATOM 648 O O . THR A 1 81 ? 11.419 5.416 -11.370 1.00 92.50 81 THR A O 1
ATOM 651 N N . GLY A 1 82 ? 11.639 7.568 -11.968 1.00 90.38 82 GLY A N 1
ATOM 652 C CA . GLY A 1 82 ? 10.538 7.526 -12.939 1.00 90.38 82 GLY A CA 1
ATOM 653 C C . GLY A 1 82 ? 10.801 6.547 -14.089 1.00 90.38 82 GLY A C 1
ATOM 654 O O . GLY A 1 82 ? 9.887 5.860 -14.527 1.00 90.38 82 GLY A O 1
ATOM 655 N N . GLN A 1 83 ? 12.060 6.405 -14.520 1.00 91.88 83 GLN A N 1
ATOM 656 C CA . GLN A 1 83 ? 12.445 5.395 -15.508 1.00 91.88 83 GLN A CA 1
ATOM 657 C C . GLN A 1 83 ? 12.134 3.980 -15.008 1.00 91.88 83 GLN A C 1
ATOM 659 O O . GLN A 1 83 ? 11.527 3.204 -15.737 1.00 91.88 83 GLN A O 1
ATOM 664 N N . ARG A 1 84 ? 12.481 3.663 -13.754 1.00 91.44 84 ARG A N 1
ATOM 665 C CA . ARG A 1 84 ? 12.194 2.350 -13.166 1.00 91.44 84 ARG A CA 1
ATOM 666 C C . ARG A 1 84 ? 10.693 2.071 -13.084 1.00 91.44 84 ARG A C 1
ATOM 668 O O . ARG A 1 84 ? 10.268 0.951 -13.332 1.00 91.44 84 ARG A O 1
ATOM 675 N N . LEU A 1 85 ? 9.892 3.083 -12.752 1.00 91.31 85 LEU A N 1
ATOM 676 C CA . LEU A 1 85 ? 8.432 2.968 -12.751 1.00 91.31 85 LEU A CA 1
ATOM 677 C C . LEU A 1 85 ? 7.876 2.684 -14.153 1.00 91.31 85 LEU A C 1
ATOM 679 O O . LEU A 1 85 ? 7.003 1.833 -14.287 1.00 91.31 85 LEU A O 1
ATOM 683 N N . ASN A 1 86 ? 8.422 3.326 -15.189 1.00 89.94 86 ASN A N 1
ATOM 684 C CA . ASN A 1 86 ? 8.046 3.057 -16.579 1.00 89.94 86 ASN A CA 1
ATOM 685 C C . ASN A 1 86 ? 8.454 1.645 -17.028 1.00 89.94 86 ASN A C 1
ATOM 687 O O . ASN A 1 86 ? 7.663 0.969 -17.669 1.00 89.94 86 ASN A O 1
ATOM 691 N N . GLU A 1 87 ? 9.654 1.179 -16.664 1.00 91.69 87 GLU A N 1
ATOM 692 C CA . GLU A 1 87 ? 10.123 -0.190 -16.953 1.00 91.69 87 GLU A CA 1
ATOM 693 C C . GLU A 1 87 ? 9.237 -1.267 -16.315 1.00 91.69 87 GLU A C 1
ATOM 695 O O . GLU A 1 87 ? 9.107 -2.360 -16.859 1.00 91.69 87 GLU A O 1
ATOM 700 N N . LEU A 1 88 ? 8.656 -0.967 -15.151 1.00 90.31 88 LEU A N 1
ATOM 701 C CA . LEU A 1 88 ? 7.746 -1.861 -14.435 1.00 90.31 88 LEU A CA 1
ATOM 702 C C . LEU A 1 88 ? 6.280 -1.681 -14.848 1.00 90.31 88 LEU A C 1
ATOM 704 O O . LEU A 1 88 ? 5.430 -2.383 -14.309 1.00 90.31 88 LEU A O 1
ATOM 708 N N . GLU A 1 89 ? 5.986 -0.740 -15.751 1.00 91.31 89 GLU A N 1
ATOM 709 C CA . GLU A 1 89 ? 4.625 -0.358 -16.142 1.00 91.31 89 GLU A CA 1
ATOM 710 C C . GLU A 1 89 ? 3.756 0.001 -14.922 1.00 91.31 89 GLU A C 1
ATOM 712 O O . GLU A 1 89 ? 2.629 -0.456 -14.753 1.00 91.31 89 GLU A O 1
ATOM 717 N N . ILE A 1 90 ? 4.279 0.849 -14.032 1.00 91.00 90 ILE A N 1
ATOM 718 C CA . ILE A 1 90 ? 3.570 1.306 -12.832 1.00 91.00 90 ILE A CA 1
ATOM 719 C C . ILE A 1 90 ? 3.398 2.819 -12.881 1.00 91.00 90 ILE A C 1
ATOM 721 O O . ILE A 1 90 ? 4.369 3.571 -12.830 1.00 91.00 90 ILE A O 1
ATOM 725 N N . ASN A 1 91 ? 2.148 3.280 -12.882 1.00 87.81 91 ASN A N 1
ATOM 726 C CA . ASN A 1 91 ? 1.827 4.703 -12.718 1.00 87.81 91 ASN A CA 1
ATOM 727 C C . ASN A 1 91 ? 0.663 4.966 -11.748 1.00 87.81 91 ASN A C 1
ATOM 729 O O . ASN A 1 91 ? 0.309 6.121 -11.502 1.00 87.81 91 ASN A O 1
ATOM 733 N N . GLY A 1 92 ? 0.092 3.914 -11.157 1.00 87.00 92 GLY A N 1
ATOM 734 C CA . GLY A 1 92 ? -1.018 4.021 -10.225 1.00 87.00 92 GLY A CA 1
ATOM 735 C C . GLY A 1 92 ? -1.024 2.924 -9.169 1.00 87.00 92 GLY A C 1
ATOM 736 O O . GLY A 1 92 ? -0.344 1.903 -9.270 1.00 87.00 92 GLY A O 1
ATOM 737 N N . ILE A 1 93 ? -1.837 3.151 -8.141 1.00 88.62 93 ILE A N 1
ATOM 738 C CA . ILE A 1 93 ? -2.188 2.162 -7.123 1.00 88.62 93 ILE A CA 1
ATOM 739 C C . ILE A 1 93 ? -3.706 2.026 -7.145 1.00 88.62 93 ILE A C 1
ATOM 741 O O . ILE A 1 93 ? -4.414 3.034 -7.092 1.00 88.62 93 ILE A O 1
ATOM 745 N N . ARG A 1 94 ? -4.208 0.792 -7.187 1.00 88.25 94 ARG A N 1
ATOM 746 C CA . ARG A 1 94 ? -5.630 0.505 -7.001 1.00 88.25 94 ARG A CA 1
ATOM 747 C C . ARG A 1 94 ? -5.868 -0.019 -5.595 1.00 88.25 94 ARG A C 1
ATOM 749 O O . ARG A 1 94 ? -5.150 -0.893 -5.113 1.00 88.25 94 ARG A O 1
ATOM 756 N N . LEU A 1 95 ? -6.908 0.516 -4.964 1.00 90.06 95 LEU A N 1
ATOM 757 C CA . LEU A 1 95 ? -7.446 0.008 -3.712 1.00 90.06 95 LEU A CA 1
ATOM 758 C C . LEU A 1 95 ? -8.826 -0.593 -3.969 1.00 90.06 95 LEU A C 1
ATOM 760 O O . LEU A 1 95 ? -9.682 0.064 -4.559 1.00 90.06 95 LEU A O 1
ATOM 764 N N . THR A 1 96 ? -9.053 -1.813 -3.491 1.00 91.00 96 THR A N 1
ATOM 765 C CA . THR A 1 96 ? -10.318 -2.542 -3.667 1.00 91.00 96 THR A CA 1
ATOM 766 C C . THR A 1 96 ? -10.875 -2.935 -2.309 1.00 91.00 96 THR A C 1
ATOM 768 O O . THR A 1 96 ? -10.186 -3.596 -1.543 1.00 91.00 96 THR A O 1
ATOM 771 N N . LYS A 1 97 ? -12.119 -2.565 -1.997 1.00 91.06 97 LYS A N 1
ATOM 772 C CA . LYS A 1 97 ? -12.787 -3.027 -0.775 1.00 91.06 97 LYS A CA 1
ATOM 773 C C . LYS A 1 97 ? -13.532 -4.325 -1.057 1.00 91.06 97 LYS A C 1
ATOM 775 O O . LYS A 1 97 ? -14.427 -4.355 -1.900 1.00 91.06 97 LYS A O 1
ATOM 780 N N . PHE A 1 98 ? -13.172 -5.385 -0.349 1.00 90.44 98 PHE A N 1
ATOM 781 C CA . PHE A 1 98 ? -13.846 -6.674 -0.427 1.00 90.44 98 PHE A CA 1
ATOM 782 C C . PHE A 1 98 ? -15.048 -6.738 0.522 1.00 90.44 98 PHE A C 1
ATOM 784 O O . PHE A 1 98 ? -15.176 -5.956 1.463 1.00 90.44 98 PHE A O 1
ATOM 791 N N . LYS A 1 99 ? -15.945 -7.705 0.288 1.00 89.88 99 LYS A N 1
ATOM 792 C CA . LYS A 1 99 ? -17.150 -7.912 1.115 1.00 89.88 99 LYS A CA 1
ATOM 793 C C . LYS A 1 99 ? -16.846 -8.326 2.560 1.00 89.88 99 LYS A C 1
ATOM 795 O O . LYS A 1 99 ? -17.712 -8.188 3.410 1.00 89.88 99 LYS A O 1
ATOM 800 N N . ASN A 1 100 ? -15.653 -8.855 2.819 1.00 88.69 100 ASN A N 1
ATOM 801 C CA . ASN A 1 100 ? -15.161 -9.242 4.145 1.00 88.69 100 ASN A CA 1
ATOM 802 C C . ASN A 1 100 ? -14.406 -8.099 4.854 1.00 88.69 100 ASN A C 1
ATOM 804 O O . ASN A 1 100 ? -13.618 -8.371 5.754 1.00 88.69 100 ASN A O 1
ATOM 808 N N . ASP A 1 101 ? -14.593 -6.853 4.405 1.00 85.75 101 ASP A N 1
ATOM 809 C CA . ASP A 1 101 ? -13.931 -5.643 4.911 1.00 85.75 101 ASP A CA 1
ATOM 810 C C . ASP A 1 101 ? -12.400 -5.603 4.757 1.00 85.75 101 ASP A C 1
ATOM 812 O O . ASP A 1 101 ? -11.747 -4.667 5.222 1.00 85.75 101 ASP A O 1
ATOM 816 N N . GLU A 1 102 ? -11.807 -6.558 4.036 1.00 92.38 102 GLU A N 1
ATOM 817 C CA . GLU A 1 102 ? -10.416 -6.445 3.610 1.00 92.38 102 GLU A CA 1
ATOM 818 C C . GLU A 1 102 ? -10.265 -5.395 2.508 1.00 92.38 102 GLU A C 1
ATOM 820 O O . GLU A 1 102 ? -11.115 -5.242 1.626 1.00 92.38 102 GLU A O 1
ATOM 825 N N . ILE A 1 103 ? -9.127 -4.710 2.526 1.00 93.19 103 ILE A N 1
ATOM 826 C CA . ILE A 1 103 ? -8.729 -3.771 1.487 1.00 93.19 103 ILE A CA 1
ATOM 827 C C . ILE A 1 103 ? -7.603 -4.401 0.672 1.00 93.19 103 ILE A C 1
ATOM 829 O O . ILE A 1 103 ? -6.509 -4.630 1.177 1.00 93.19 103 ILE A O 1
ATOM 833 N N . GLY A 1 104 ? -7.859 -4.690 -0.597 1.00 92.75 104 GLY A N 1
ATOM 834 C CA . GLY A 1 104 ? -6.840 -5.084 -1.561 1.00 92.75 104 GLY A CA 1
ATOM 835 C C . GLY A 1 104 ? -6.029 -3.885 -2.033 1.00 92.75 104 GLY A C 1
ATOM 836 O O . GLY A 1 104 ? -6.602 -2.825 -2.281 1.00 92.75 104 GLY A O 1
ATOM 837 N N . ILE A 1 105 ? -4.721 -4.067 -2.194 1.00 91.94 105 ILE A N 1
ATOM 838 C CA . ILE A 1 105 ? -3.823 -3.114 -2.847 1.00 91.94 105 ILE A CA 1
ATOM 839 C C . ILE A 1 105 ? -3.057 -3.793 -3.980 1.00 91.94 105 ILE A C 1
ATOM 841 O O . ILE A 1 105 ? -2.531 -4.899 -3.825 1.00 91.94 105 ILE A O 1
ATOM 845 N N . GLU A 1 106 ? -2.981 -3.102 -5.111 1.00 91.31 106 GLU A N 1
ATOM 846 C CA . GLU A 1 106 ? -2.177 -3.493 -6.265 1.00 91.31 106 GLU A CA 1
ATOM 847 C C . GLU A 1 106 ? -1.581 -2.264 -6.954 1.00 91.31 106 GLU A C 1
ATOM 849 O O . GLU A 1 106 ? -2.157 -1.173 -6.923 1.00 91.31 106 GLU A O 1
ATOM 854 N N . PHE A 1 107 ? -0.420 -2.450 -7.578 1.00 90.12 107 PHE A N 1
ATOM 855 C CA . PHE A 1 107 ? 0.167 -1.467 -8.481 1.00 90.12 107 PHE A CA 1
ATOM 856 C C . PHE A 1 107 ? -0.343 -1.734 -9.891 1.00 90.12 107 PHE A C 1
ATOM 858 O O . PHE A 1 107 ? -0.425 -2.888 -10.307 1.00 90.12 107 PHE A O 1
ATOM 865 N N . ILE A 1 108 ? -0.717 -0.671 -10.597 1.00 89.88 108 ILE A N 1
ATOM 866 C CA . ILE A 1 108 ? -1.338 -0.757 -11.918 1.00 89.88 108 ILE A CA 1
ATOM 867 C C . ILE A 1 108 ? -0.688 0.212 -12.901 1.00 89.88 108 ILE A C 1
ATOM 869 O O . ILE A 1 108 ? -0.110 1.236 -12.512 1.00 89.88 108 ILE A O 1
ATOM 873 N N . TRP A 1 109 ? -0.889 -0.089 -14.179 1.00 88.44 109 TRP A N 1
ATOM 874 C CA . TRP A 1 109 ? -0.752 0.859 -15.269 1.00 88.44 109 TRP A CA 1
ATOM 875 C C . TRP A 1 109 ? -2.124 1.412 -15.654 1.00 88.44 109 TRP A C 1
ATOM 877 O O . TRP A 1 109 ? -3.083 0.662 -15.849 1.00 88.44 109 TRP A O 1
ATOM 887 N N . ILE A 1 110 ? -2.212 2.727 -15.783 1.00 84.62 110 ILE A N 1
ATOM 888 C CA . ILE A 1 110 ? -3.334 3.429 -16.395 1.00 84.62 110 ILE A CA 1
ATOM 889 C C . ILE A 1 110 ? -2.843 3.965 -17.733 1.00 84.62 110 ILE A C 1
ATOM 891 O O . ILE A 1 110 ? -1.933 4.792 -17.773 1.00 84.62 110 ILE A O 1
ATOM 895 N N . ASP A 1 111 ? -3.463 3.515 -18.820 1.00 85.56 111 ASP A N 1
ATOM 896 C CA . ASP A 1 111 ? -3.254 4.116 -20.131 1.00 85.56 111 ASP A CA 1
ATOM 897 C C . ASP A 1 111 ? -3.913 5.503 -20.160 1.00 85.56 111 ASP A C 1
ATOM 899 O O . ASP A 1 111 ? -5.137 5.631 -20.087 1.00 85.56 111 ASP A O 1
ATOM 903 N N . THR A 1 112 ? -3.096 6.552 -20.239 1.00 81.19 112 THR A N 1
ATOM 904 C CA . THR A 1 112 ? -3.567 7.941 -20.271 1.00 81.19 112 THR A CA 1
ATOM 905 C C . THR A 1 112 ? -4.264 8.295 -21.579 1.00 81.19 112 THR A C 1
ATOM 907 O O . THR A 1 112 ? -5.079 9.216 -21.599 1.00 81.19 112 THR A O 1
ATOM 910 N N . GLU A 1 113 ? -3.998 7.553 -22.655 1.00 84.62 113 GLU A N 1
ATOM 911 C CA . GLU A 1 113 ? -4.670 7.732 -23.941 1.00 84.62 113 GLU A CA 1
ATOM 912 C C . GLU A 1 113 ? -6.038 7.043 -23.961 1.00 84.62 113 GLU A C 1
ATOM 914 O O . GLU A 1 113 ? -6.927 7.455 -24.710 1.00 84.62 113 GLU A O 1
ATOM 919 N N . ASN A 1 114 ? -6.257 6.045 -23.097 1.00 84.94 114 ASN A N 1
ATOM 920 C CA . ASN A 1 114 ? -7.515 5.304 -22.966 1.00 84.94 114 ASN A CA 1
ATOM 921 C C . ASN A 1 114 ? -7.948 5.150 -21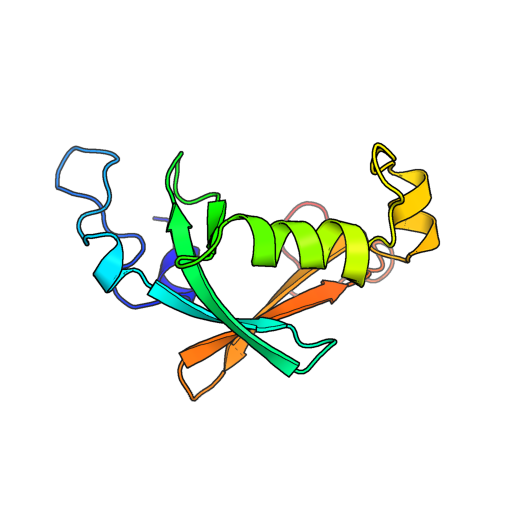.495 1.00 84.94 114 ASN A C 1
ATOM 923 O O . ASN A 1 114 ? -8.086 4.028 -20.999 1.00 84.94 114 ASN A O 1
ATOM 927 N N . PRO A 1 115 ? -8.192 6.262 -20.780 1.00 81.81 115 PRO A N 1
ATOM 928 C CA . PRO A 1 115 ? -8.610 6.204 -19.393 1.00 81.81 115 PRO A CA 1
ATOM 929 C C . PRO A 1 115 ? -10.051 5.674 -19.279 1.00 81.81 115 PRO A C 1
ATOM 931 O O . PRO A 1 115 ? -10.847 5.833 -20.214 1.00 81.81 115 PRO A O 1
ATOM 934 N N . PRO A 1 116 ? -10.423 5.087 -18.127 1.00 76.88 116 PRO A N 1
ATOM 935 C CA . PRO A 1 116 ? -11.806 4.722 -17.835 1.00 76.88 116 PRO A CA 1
ATOM 936 C C . PRO A 1 116 ? -12.760 5.909 -18.008 1.00 76.88 116 PRO A C 1
ATOM 938 O O . PRO A 1 116 ? -12.409 7.050 -17.706 1.00 76.88 116 PRO A O 1
ATOM 941 N N . SER A 1 117 ? -13.991 5.649 -18.453 1.00 78.69 117 SER A N 1
ATOM 942 C CA . SER A 1 117 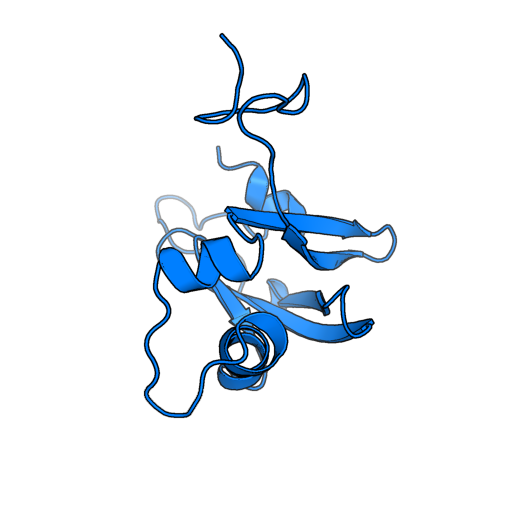? -14.998 6.700 -18.674 1.00 78.69 117 SER A CA 1
ATOM 943 C C . SER A 1 117 ? -15.392 7.450 -17.399 1.00 78.69 117 SER A C 1
ATOM 945 O O . SER A 1 117 ? -15.866 8.578 -17.466 1.00 78.69 117 SER A O 1
ATOM 947 N N . ASP A 1 118 ? -15.219 6.818 -16.242 1.00 76.69 118 ASP A N 1
ATOM 948 C CA . ASP A 1 118 ? -15.486 7.354 -14.908 1.00 76.69 118 ASP A CA 1
ATOM 949 C C . ASP A 1 118 ? -14.218 7.872 -14.208 1.00 76.69 118 ASP A C 1
ATOM 951 O O . ASP A 1 118 ? -14.232 8.142 -13.005 1.00 76.69 118 ASP A O 1
ATOM 955 N N . ALA A 1 119 ? -13.112 8.027 -14.943 1.00 77.56 119 ALA A N 1
ATOM 956 C CA . ALA A 1 119 ? -11.884 8.584 -14.402 1.00 77.56 119 ALA A CA 1
ATOM 957 C C . ALA A 1 119 ? -12.103 10.023 -13.903 1.00 77.56 119 ALA A C 1
ATOM 959 O O . ALA A 1 119 ? -12.740 10.849 -14.554 1.00 77.56 119 ALA A O 1
ATOM 960 N N . ILE A 1 120 ? -11.529 10.340 -12.741 1.00 77.38 120 ILE A N 1
ATOM 961 C CA . ILE A 1 120 ? -11.578 11.671 -12.125 1.00 77.38 120 ILE A CA 1
ATOM 962 C C . ILE A 1 120 ? -10.152 12.217 -12.025 1.00 77.38 120 ILE A C 1
ATOM 964 O O . ILE A 1 120 ? -9.213 11.489 -11.704 1.00 77.38 120 ILE A O 1
ATOM 968 N N . GLY A 1 121 ? -9.988 13.523 -12.238 1.00 78.69 121 GLY A N 1
ATOM 969 C CA . GLY A 1 121 ? -8.710 14.212 -12.065 1.00 78.69 121 GLY A CA 1
ATOM 970 C C . GLY A 1 121 ? -7.896 14.283 -13.354 1.00 78.69 121 GLY A C 1
ATOM 971 O O . GLY A 1 121 ? -8.449 14.488 -14.427 1.00 78.69 121 GLY A O 1
ATOM 972 N N . TRP A 1 122 ? -6.571 14.169 -13.243 1.00 76.56 122 TRP A N 1
ATOM 973 C CA . TRP A 1 122 ? -5.643 14.437 -14.351 1.00 76.56 122 TRP A CA 1
ATOM 974 C C . TRP A 1 122 ? -5.711 13.411 -15.495 1.00 76.56 122 TRP A C 1
ATOM 976 O O . TRP A 1 122 ? -5.315 13.732 -16.608 1.00 76.56 122 TRP A O 1
ATOM 986 N N . VAL A 1 123 ? -6.234 12.211 -15.228 1.00 75.31 123 VAL A N 1
ATOM 987 C CA . VAL A 1 123 ? -6.474 11.149 -16.222 1.00 75.31 123 VAL A CA 1
ATOM 988 C C . VAL A 1 123 ? -7.837 11.257 -16.910 1.00 75.31 123 VAL A C 1
ATOM 990 O O . VAL A 1 123 ? -8.101 10.510 -17.843 1.00 75.31 123 VAL A O 1
ATOM 993 N N . ALA A 1 124 ? -8.734 12.136 -16.459 1.00 78.12 124 ALA A N 1
ATOM 994 C CA . ALA A 1 124 ? -10.059 12.256 -17.056 1.00 78.12 124 ALA A CA 1
ATOM 995 C C . ALA A 1 124 ? -9.964 12.917 -18.441 1.00 78.12 124 ALA A C 1
ATOM 997 O O . ALA A 1 124 ? -9.421 14.019 -18.566 1.00 78.12 124 ALA A O 1
ATOM 998 N N . LYS A 1 125 ? -10.523 12.278 -19.479 1.00 70.38 125 LYS A N 1
ATOM 999 C CA . LYS A 1 125 ? -10.743 12.952 -20.767 1.00 70.38 125 LYS A CA 1
ATOM 1000 C C . LYS A 1 125 ? -11.767 14.072 -20.554 1.00 70.38 125 LYS A C 1
ATOM 1002 O O . LYS A 1 125 ? -12.818 13.835 -19.961 1.00 70.38 125 LYS A O 1
ATOM 1007 N N . LYS A 1 126 ? -11.412 15.289 -20.977 1.00 62.69 126 LYS A N 1
ATOM 1008 C CA . LYS A 1 126 ? -12.329 16.438 -20.998 1.00 62.69 126 LYS A CA 1
ATOM 1009 C C . LYS A 1 126 ? -13.423 16.257 -22.039 1.00 62.69 126 LYS A C 1
ATOM 1011 O O . LYS A 1 126 ? -13.117 15.659 -23.094 1.00 62.69 126 LYS A O 1
#